Protein AF-A0A7C5XVY5-F1 (afdb_monomer_lite)

Sequence (97 aa):
MDHRYQLEKALWTSDDFEVMGWHDSRVWAMVADEENFEFAMDLDYIFEWVDPEPGETHFKFWVAPVTMVFENAYDISIKIESAQGGIEVANLQREEL

pLDDT: mean 91.8, std 7.31, range [49.78, 97.94]

Radius of gyration: 15.85 Å; chains: 1; bounding box: 34×28×46 Å

Structure (mmCIF, N/CA/C/O backbone):
data_AF-A0A7C5XVY5-F1
#
_entry.id   AF-A0A7C5XVY5-F1
#
loop_
_atom_site.group_PDB
_atom_site.id
_atom_site.type_symbol
_atom_site.label_atom_id
_atom_site.label_alt_id
_atom_site.label_comp_id
_atom_site.label_asym_id
_atom_site.label_entity_id
_atom_site.label_seq_id
_atom_site.pdbx_PDB_ins_code
_atom_site.Cartn_x
_atom_site.Cartn_y
_atom_site.Cartn_z
_atom_site.occupancy
_atom_site.B_iso_or_equiv
_atom_site.auth_seq_id
_atom_site.auth_comp_id
_atom_site.auth_asym_id
_atom_site.auth_atom_id
_atom_site.pdbx_PDB_model_num
ATOM 1 N N . MET A 1 1 ? -17.894 -11.981 18.801 1.00 49.78 1 MET A N 1
ATOM 2 C CA . MET A 1 1 ? -18.091 -12.883 17.641 1.00 49.78 1 MET A CA 1
ATOM 3 C C . MET A 1 1 ? -16.719 -13.093 17.026 1.00 49.78 1 MET A C 1
ATOM 5 O O . MET A 1 1 ? -15.951 -12.143 17.045 1.00 49.78 1 MET A O 1
ATOM 9 N N . ASP A 1 2 ? -16.380 -14.295 16.561 1.00 63.22 2 ASP A N 1
ATOM 10 C CA . ASP A 1 2 ? -15.112 -14.539 15.854 1.00 63.22 2 ASP A CA 1
ATOM 11 C C . ASP A 1 2 ? -15.208 -13.886 14.469 1.00 63.22 2 ASP A C 1
ATOM 13 O O . ASP A 1 2 ? -15.683 -14.488 13.506 1.00 63.22 2 ASP A O 1
ATOM 17 N N . HIS A 1 3 ? -14.916 -12.588 14.420 1.00 74.44 3 HIS A N 1
ATOM 18 C CA . HIS A 1 3 ? -14.875 -11.834 13.183 1.00 74.44 3 HIS A CA 1
ATOM 19 C C . HIS A 1 3 ? -13.569 -12.226 12.499 1.00 74.44 3 HIS A C 1
ATOM 21 O O . HIS A 1 3 ? -12.492 -11.975 13.027 1.00 74.44 3 HIS A O 1
ATOM 27 N N . ARG A 1 4 ? -13.672 -12.947 11.384 1.00 85.12 4 ARG A N 1
ATOM 28 C CA . ARG A 1 4 ? -12.529 -13.358 10.571 1.00 85.12 4 ARG A CA 1
ATOM 29 C C . ARG A 1 4 ? -12.677 -12.686 9.223 1.00 85.12 4 ARG A C 1
ATOM 31 O O . ARG A 1 4 ? -13.659 -12.953 8.531 1.00 85.12 4 ARG A O 1
ATOM 38 N N . TYR A 1 5 ? -11.710 -11.849 8.873 1.00 88.81 5 TYR A N 1
ATOM 39 C CA . TYR A 1 5 ? -11.646 -11.271 7.541 1.00 88.81 5 TYR A CA 1
ATOM 40 C C . TYR A 1 5 ? -11.452 -12.378 6.501 1.00 88.81 5 TYR A C 1
ATOM 42 O O . TYR A 1 5 ? -10.640 -13.290 6.696 1.00 88.81 5 TYR A O 1
ATOM 50 N N . GLN A 1 6 ? -12.223 -12.328 5.417 1.00 91.62 6 GLN A N 1
ATOM 51 C CA . GLN A 1 6 ? -12.043 -13.221 4.278 1.00 91.62 6 GLN A CA 1
ATOM 52 C C . GLN A 1 6 ? -11.441 -12.432 3.133 1.00 91.62 6 GLN A C 1
ATOM 54 O O . GLN A 1 6 ? -12.083 -11.537 2.599 1.00 91.62 6 GLN A O 1
ATOM 59 N N . LEU A 1 7 ? -10.223 -12.807 2.752 1.00 90.31 7 LEU A N 1
ATOM 60 C CA . LEU A 1 7 ? -9.542 -12.194 1.626 1.00 90.31 7 LEU A CA 1
ATOM 61 C C . LEU A 1 7 ? -10.322 -12.467 0.336 1.00 90.31 7 LEU A C 1
ATOM 63 O O . LEU A 1 7 ? -10.531 -13.623 -0.034 1.00 90.31 7 LEU A O 1
ATOM 67 N N . GLU A 1 8 ? -10.722 -11.409 -0.359 1.00 90.19 8 GLU A N 1
ATOM 68 C CA . GLU A 1 8 ? -11.471 -11.504 -1.610 1.00 90.19 8 GLU A CA 1
ATOM 69 C C . GLU A 1 8 ? -10.573 -12.021 -2.735 1.00 90.19 8 GLU A C 1
ATOM 71 O O . GLU A 1 8 ? -11.003 -12.824 -3.566 1.00 90.19 8 GLU A O 1
ATOM 76 N N . LYS A 1 9 ? -9.309 -11.574 -2.750 1.00 92.12 9 LYS A N 1
ATOM 77 C CA . LYS A 1 9 ? -8.277 -12.020 -3.691 1.00 92.12 9 LYS A CA 1
ATOM 78 C C . LYS A 1 9 ? -6.861 -11.742 -3.202 1.00 92.12 9 LYS A C 1
ATOM 80 O O . LYS A 1 9 ? -6.616 -10.810 -2.443 1.00 92.12 9 LYS A O 1
ATOM 85 N N . ALA A 1 10 ? -5.927 -12.549 -3.700 1.00 92.94 10 ALA A N 1
ATOM 86 C CA . ALA A 1 10 ? -4.502 -12.446 -3.391 1.00 92.94 10 ALA A CA 1
ATOM 87 C C . ALA A 1 10 ? -3.729 -11.489 -4.314 1.00 92.94 10 ALA A C 1
ATOM 89 O O . ALA A 1 10 ? -2.629 -11.079 -3.965 1.00 92.94 10 ALA A O 1
ATOM 90 N N . LEU A 1 11 ? -4.286 -11.149 -5.482 1.00 95.50 11 LEU A N 1
ATOM 91 C CA . LEU A 1 11 ? -3.677 -10.241 -6.450 1.00 95.50 11 LEU A CA 1
ATOM 92 C C . LEU A 1 11 ? -4.682 -9.150 -6.811 1.00 95.50 11 LEU A C 1
ATOM 94 O O . LEU A 1 11 ? -5.774 -9.446 -7.295 1.00 95.50 11 LEU A O 1
ATOM 98 N N . TRP A 1 12 ? 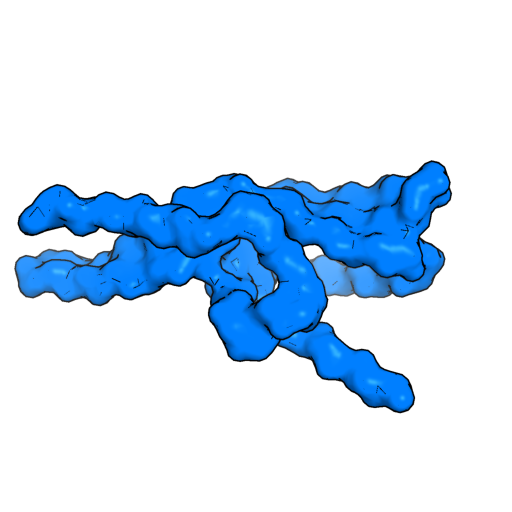-4.289 -7.907 -6.569 1.00 95.12 12 TRP A N 1
ATOM 99 C CA . TRP A 1 12 ? -5.017 -6.704 -6.954 1.00 95.12 12 TRP A CA 1
ATOM 100 C C . TRP A 1 12 ? -4.249 -6.011 -8.076 1.00 95.12 12 TRP A C 1
ATOM 102 O O . TRP A 1 12 ? -3.020 -6.026 -8.079 1.00 95.12 12 TRP A O 1
ATOM 112 N N . THR A 1 13 ? -4.968 -5.442 -9.038 1.00 95.31 13 THR A N 1
ATOM 113 C CA . THR A 1 13 ? -4.374 -4.822 -10.232 1.00 95.31 13 THR A CA 1
ATOM 114 C C . THR A 1 13 ? -4.840 -3.378 -10.383 1.00 95.31 13 THR A C 1
ATOM 116 O O . THR A 1 13 ? -5.686 -2.902 -9.626 1.00 95.31 13 THR A O 1
ATOM 119 N N . SER A 1 14 ? -4.320 -2.669 -11.383 1.00 92.94 14 SER A N 1
ATOM 120 C CA . SER A 1 14 ? -4.743 -1.301 -11.707 1.00 92.94 14 SER A CA 1
ATOM 121 C C . SER A 1 14 ? -6.233 -1.174 -12.057 1.00 92.94 14 SER A C 1
ATOM 123 O O . SER A 1 14 ? -6.794 -0.089 -11.885 1.00 92.94 14 SER A O 1
ATOM 125 N N . ASP A 1 15 ? -6.891 -2.261 -12.474 1.00 94.81 15 ASP A N 1
ATOM 126 C CA . ASP A 1 15 ? -8.342 -2.306 -12.709 1.00 94.81 15 ASP A CA 1
ATOM 127 C C . ASP A 1 15 ? -9.152 -2.126 -11.415 1.00 94.81 15 ASP A C 1
ATOM 129 O O . ASP A 1 15 ? -10.314 -1.724 -11.444 1.00 94.81 15 ASP A O 1
ATOM 133 N N . ASP A 1 16 ? -8.533 -2.392 -10.264 1.00 94.12 16 ASP A N 1
ATOM 134 C CA . ASP A 1 16 ? -9.172 -2.337 -8.952 1.00 94.12 16 ASP A CA 1
ATOM 135 C C . ASP A 1 16 ? -8.908 -1.034 -8.199 1.00 94.12 16 ASP A C 1
ATOM 137 O O . ASP A 1 16 ? -9.393 -0.853 -7.084 1.00 94.12 16 ASP A O 1
ATOM 141 N N . PHE A 1 17 ? -8.131 -0.128 -8.792 1.00 92.38 17 PHE A N 1
ATOM 142 C CA . PHE A 1 17 ? -7.574 1.040 -8.116 1.00 92.38 17 PHE A CA 1
ATOM 143 C C . PHE A 1 17 ? -8.620 1.872 -7.358 1.00 92.38 17 PHE A C 1
ATOM 145 O O . PHE A 1 17 ? -8.362 2.310 -6.241 1.00 92.38 17 PHE A O 1
ATOM 152 N N . GLU A 1 18 ? -9.816 2.030 -7.932 1.00 91.44 18 GLU A N 1
ATOM 153 C CA . GLU A 1 18 ? -10.910 2.839 -7.370 1.00 91.44 18 GLU A CA 1
ATOM 154 C C . GLU A 1 18 ? -11.504 2.279 -6.069 1.00 91.44 18 GLU A C 1
ATOM 156 O O . GLU A 1 18 ? -12.159 3.007 -5.324 1.00 91.44 18 GLU A O 1
ATOM 161 N N . VAL A 1 19 ? -11.319 0.983 -5.798 1.00 91.06 19 VAL A N 1
ATOM 162 C CA . VAL A 1 19 ? -11.845 0.322 -4.592 1.00 91.06 19 VAL A CA 1
ATOM 163 C C . VAL A 1 19 ? -10.753 -0.023 -3.581 1.00 91.06 19 VAL A C 1
ATOM 165 O O . VAL A 1 19 ? -11.067 -0.482 -2.484 1.00 91.06 19 VAL A O 1
ATOM 168 N N . MET A 1 20 ? -9.480 0.184 -3.927 1.00 90.88 20 MET A N 1
ATOM 169 C CA . MET A 1 20 ? -8.360 -0.074 -3.026 1.00 90.88 20 MET A CA 1
ATOM 170 C C . MET A 1 20 ? -8.182 1.070 -2.022 1.00 90.88 20 MET A C 1
ATOM 172 O O . MET A 1 20 ? -8.219 2.250 -2.369 1.00 90.88 20 MET A O 1
ATOM 176 N N . GLY A 1 21 ? -7.977 0.713 -0.755 1.00 87.50 21 GLY A N 1
ATOM 177 C CA . GLY A 1 21 ? -7.760 1.638 0.351 1.00 87.50 21 GLY A CA 1
ATOM 178 C C . GLY A 1 21 ? -6.277 1.751 0.679 1.00 87.50 21 GLY A C 1
ATOM 179 O O . GLY A 1 21 ? -5.723 0.897 1.357 1.00 87.50 21 GLY A O 1
ATOM 180 N N . TRP A 1 22 ? -5.624 2.809 0.205 1.00 91.06 22 TRP A N 1
ATOM 181 C CA . TRP A 1 22 ? -4.175 2.974 0.381 1.00 91.06 22 TRP A CA 1
ATOM 182 C C . TRP A 1 22 ? -3.783 3.683 1.680 1.00 91.06 22 TRP A C 1
ATOM 184 O O . TRP A 1 22 ? -2.684 3.470 2.184 1.00 91.06 22 TRP A O 1
ATOM 194 N N . HIS A 1 23 ? -4.680 4.517 2.210 1.00 93.00 23 HIS A N 1
ATOM 195 C CA . HIS A 1 23 ? -4.433 5.386 3.360 1.00 93.00 23 HIS A CA 1
ATOM 196 C C . HIS A 1 23 ? -3.925 4.600 4.585 1.00 93.00 23 HIS A C 1
ATOM 198 O O . HIS A 1 23 ? -4.412 3.507 4.866 1.00 93.00 23 HIS A O 1
ATOM 204 N N . ASP A 1 24 ? -2.953 5.164 5.303 1.00 93.75 24 ASP A N 1
ATOM 205 C CA . ASP A 1 24 ? -2.294 4.609 6.499 1.00 93.75 24 ASP A CA 1
ATOM 206 C C . ASP A 1 24 ? -1.503 3.305 6.291 1.00 93.75 24 ASP A C 1
ATOM 208 O O . ASP A 1 24 ? -0.946 2.760 7.247 1.00 93.75 24 ASP A O 1
ATOM 212 N N . SER A 1 25 ? -1.377 2.810 5.053 1.00 95.81 25 SER A N 1
ATOM 213 C CA . SER A 1 25 ? -0.551 1.629 4.782 1.00 95.81 25 SER A CA 1
ATOM 214 C C . SER A 1 25 ? 0.916 1.938 5.076 1.00 95.81 25 SER A C 1
ATOM 216 O O . SER A 1 25 ? 1.504 2.857 4.494 1.00 95.81 25 SER A O 1
ATOM 218 N N . ARG A 1 26 ? 1.522 1.170 5.986 1.00 95.56 26 ARG A N 1
ATOM 219 C CA . ARG A 1 26 ? 2.911 1.380 6.402 1.00 95.56 26 ARG A CA 1
ATOM 220 C C . ARG A 1 26 ? 3.856 0.857 5.332 1.00 95.56 26 ARG A C 1
ATOM 222 O O . ARG A 1 26 ? 3.747 -0.302 4.959 1.00 95.56 26 ARG A O 1
ATOM 229 N N . VAL A 1 27 ? 4.824 1.670 4.913 1.00 95.81 27 VAL A N 1
ATOM 230 C CA . VAL A 1 27 ? 5.862 1.266 3.955 1.00 95.81 27 VAL A CA 1
ATOM 231 C C . VAL A 1 27 ? 7.125 0.841 4.702 1.00 95.81 27 VAL A C 1
ATOM 233 O O . VAL A 1 27 ? 7.627 1.569 5.564 1.00 95.81 27 VAL A O 1
ATOM 236 N N . TRP A 1 28 ? 7.648 -0.332 4.351 1.00 95.88 28 TRP A N 1
ATOM 237 C CA . TRP A 1 28 ? 8.840 -0.930 4.955 1.00 95.88 28 TRP A CA 1
ATOM 238 C C . TRP A 1 28 ? 10.056 -0.896 4.035 1.00 95.88 28 TRP A C 1
ATOM 240 O O . TRP A 1 28 ? 11.174 -0.679 4.506 1.00 95.88 28 TRP A O 1
ATOM 250 N N . ALA A 1 29 ? 9.847 -1.072 2.731 1.00 95.75 29 ALA A N 1
ATOM 251 C CA . ALA A 1 29 ? 10.911 -1.057 1.740 1.00 95.75 29 ALA A CA 1
ATOM 252 C C . ALA A 1 29 ? 10.445 -0.446 0.419 1.00 95.75 29 ALA A C 1
ATOM 254 O O . ALA A 1 29 ? 9.268 -0.492 0.072 1.00 95.75 29 ALA A O 1
ATOM 255 N N . MET A 1 30 ? 11.408 0.102 -0.316 1.00 95.69 30 MET A N 1
ATOM 256 C CA . MET A 1 30 ? 11.275 0.554 -1.696 1.00 95.69 30 MET A CA 1
ATOM 257 C C . MET A 1 30 ? 12.452 -0.032 -2.470 1.00 95.69 30 MET A C 1
ATOM 259 O O . MET A 1 30 ? 13.599 0.111 -2.038 1.00 95.69 30 MET A O 1
ATOM 263 N N . VAL A 1 31 ? 12.180 -0.708 -3.581 1.00 96.12 31 VAL A N 1
ATOM 264 C CA . VAL A 1 31 ? 13.183 -1.415 -4.380 1.00 96.12 31 VAL A CA 1
ATOM 265 C C . VAL A 1 31 ? 12.974 -1.064 -5.846 1.00 96.12 31 VAL A C 1
ATOM 267 O O . VAL A 1 31 ? 11.871 -1.203 -6.364 1.00 96.12 31 VAL A O 1
ATOM 270 N N . ALA A 1 32 ? 14.035 -0.609 -6.508 1.00 95.88 32 ALA A N 1
ATOM 271 C CA . ALA A 1 32 ? 14.068 -0.485 -7.960 1.00 95.88 32 ALA A CA 1
ATOM 272 C C . ALA A 1 32 ? 14.728 -1.738 -8.545 1.00 95.88 32 ALA A C 1
ATOM 274 O O . ALA A 1 32 ? 15.850 -2.076 -8.163 1.00 95.88 32 ALA A O 1
ATOM 275 N N . ASP A 1 33 ? 14.026 -2.406 -9.451 1.00 95.19 33 ASP A N 1
ATOM 276 C CA . ASP A 1 33 ? 14.515 -3.539 -10.226 1.00 95.19 33 ASP A CA 1
ATOM 277 C C . ASP A 1 33 ? 14.764 -3.075 -11.666 1.00 95.19 33 ASP A C 1
ATOM 279 O O . ASP A 1 33 ? 13.846 -2.938 -12.478 1.00 95.19 33 ASP A O 1
ATOM 283 N N . GLU A 1 34 ? 16.030 -2.788 -11.969 1.00 93.44 34 GLU A N 1
ATOM 284 C CA . GLU A 1 34 ? 16.444 -2.316 -13.292 1.00 93.44 34 GLU A CA 1
ATOM 285 C C . GLU A 1 34 ? 16.397 -3.407 -14.368 1.00 93.44 34 GLU A C 1
ATOM 287 O O . GLU A 1 34 ? 16.310 -3.082 -15.551 1.00 93.44 34 GLU A O 1
ATOM 292 N N . GLU A 1 35 ? 16.454 -4.687 -13.985 1.00 94.31 35 GLU A N 1
ATOM 293 C CA . GLU A 1 35 ? 16.434 -5.793 -14.944 1.00 94.31 35 GLU A CA 1
ATOM 294 C C . GLU A 1 35 ? 15.019 -6.001 -15.494 1.00 94.31 35 GLU A C 1
ATOM 296 O O . GLU A 1 35 ? 14.851 -6.234 -16.694 1.00 94.31 35 GLU A O 1
ATOM 301 N N . ASN A 1 36 ? 14.007 -5.866 -14.630 1.00 95.69 36 ASN A N 1
ATOM 302 C CA . ASN A 1 36 ? 12.597 -6.041 -14.987 1.00 95.69 36 ASN A CA 1
ATOM 303 C C . ASN A 1 36 ? 11.856 -4.724 -15.276 1.00 95.69 36 ASN A C 1
ATOM 305 O O . ASN A 1 36 ? 10.711 -4.758 -15.719 1.00 95.69 36 ASN A O 1
ATOM 309 N N . PHE A 1 37 ? 12.505 -3.568 -15.087 1.00 95.94 37 PHE A N 1
ATOM 310 C CA . PHE A 1 37 ? 11.869 -2.244 -15.130 1.00 95.94 37 PHE A CA 1
ATOM 311 C C . PHE A 1 37 ? 10.682 -2.149 -14.164 1.00 95.94 37 PHE A C 1
ATOM 313 O O . PHE A 1 37 ? 9.588 -1.721 -14.537 1.00 95.94 37 PHE A O 1
ATOM 320 N N . GLU A 1 38 ? 10.897 -2.564 -12.919 1.00 97.31 38 GLU A N 1
ATOM 321 C CA . GLU A 1 38 ? 9.881 -2.537 -11.872 1.00 97.31 38 GLU A CA 1
ATOM 322 C C . GLU A 1 38 ? 10.301 -1.634 -10.713 1.00 97.31 38 GLU A C 1
ATOM 324 O O . GLU A 1 38 ? 11.475 -1.528 -10.348 1.00 97.31 38 GLU A O 1
ATOM 329 N N . PHE A 1 39 ? 9.312 -1.006 -10.085 1.00 97.50 39 PHE A N 1
ATOM 330 C CA . PHE A 1 39 ? 9.482 -0.374 -8.784 1.00 97.50 39 PHE A CA 1
ATOM 331 C C . PHE A 1 39 ? 8.540 -1.031 -7.788 1.00 97.50 39 PHE A C 1
ATOM 333 O O . PHE A 1 39 ? 7.323 -0.972 -7.945 1.00 97.50 39 PHE A O 1
ATOM 340 N N . ALA A 1 40 ? 9.102 -1.663 -6.764 1.00 97.56 40 ALA A N 1
ATOM 341 C CA . ALA A 1 40 ? 8.350 -2.394 -5.763 1.00 97.56 40 ALA A CA 1
ATOM 342 C C . ALA A 1 40 ? 8.384 -1.679 -4.410 1.00 97.56 40 ALA A C 1
ATOM 344 O O . ALA A 1 40 ? 9.416 -1.158 -3.982 1.00 97.56 40 ALA A O 1
ATOM 345 N N . MET A 1 41 ? 7.257 -1.704 -3.706 1.00 97.12 41 MET A N 1
ATOM 346 C CA . MET A 1 41 ? 7.148 -1.273 -2.318 1.00 97.12 41 MET A CA 1
ATOM 347 C C . MET A 1 41 ? 6.598 -2.409 -1.466 1.00 97.12 41 MET A C 1
ATOM 349 O O . MET A 1 41 ? 5.575 -3.002 -1.806 1.00 97.12 41 MET A O 1
ATOM 353 N N . ASP A 1 42 ? 7.268 -2.686 -0.351 1.00 97.94 42 ASP A N 1
ATOM 354 C CA . ASP A 1 42 ? 6.765 -3.601 0.673 1.00 97.94 42 ASP A CA 1
ATOM 355 C C . ASP A 1 42 ? 5.962 -2.801 1.694 1.00 97.94 42 ASP A C 1
ATOM 357 O O . ASP A 1 42 ? 6.462 -1.800 2.230 1.00 97.94 42 ASP A O 1
ATOM 361 N N . LEU A 1 43 ? 4.718 -3.208 1.933 1.00 97.25 43 LEU A N 1
ATOM 362 C CA . LEU A 1 43 ? 3.805 -2.482 2.801 1.00 97.25 43 LEU A CA 1
ATOM 363 C C . LEU A 1 43 ? 2.849 -3.389 3.571 1.00 97.25 43 LEU A C 1
ATOM 365 O O . LEU A 1 43 ? 2.451 -4.456 3.115 1.00 97.25 43 LEU A O 1
ATOM 369 N N . ASP A 1 44 ? 2.434 -2.907 4.733 1.00 97.00 44 ASP A N 1
ATOM 370 C CA . ASP A 1 44 ? 1.327 -3.473 5.495 1.00 97.00 44 ASP A CA 1
ATOM 371 C C . ASP A 1 44 ? 0.022 -2.847 4.993 1.00 97.00 44 ASP A C 1
ATOM 373 O O . ASP A 1 44 ? -0.319 -1.721 5.363 1.00 97.00 44 ASP A O 1
ATOM 377 N N . TYR A 1 45 ? -0.688 -3.560 4.114 1.00 95.94 45 TYR A N 1
ATOM 378 C CA . TYR A 1 45 ? -1.937 -3.075 3.527 1.00 95.94 45 TYR A CA 1
ATOM 379 C C . TYR A 1 45 ? -3.100 -3.285 4.487 1.00 95.94 45 TYR A C 1
ATOM 381 O O . TYR A 1 45 ? -3.275 -4.378 5.035 1.00 95.94 45 TYR A O 1
ATOM 389 N N . ILE A 1 46 ? -3.908 -2.242 4.668 1.00 95.19 46 ILE A N 1
ATOM 390 C CA . ILE A 1 46 ? -5.093 -2.273 5.521 1.00 95.19 46 ILE A CA 1
ATOM 391 C C . ILE A 1 46 ? -6.301 -2.680 4.676 1.00 95.19 46 ILE A C 1
ATOM 393 O O . ILE A 1 46 ? -6.767 -1.934 3.822 1.00 95.19 46 ILE A O 1
ATOM 397 N N . PHE A 1 47 ? -6.833 -3.865 4.952 1.00 92.56 47 PHE A N 1
ATOM 398 C CA . PHE A 1 47 ? -8.005 -4.411 4.273 1.00 92.56 47 PHE A CA 1
ATOM 399 C C . PHE A 1 47 ? -9.318 -3.860 4.829 1.00 92.56 47 PHE A C 1
ATOM 401 O O . PHE A 1 47 ? -10.256 -3.598 4.083 1.00 92.56 47 PHE A O 1
ATOM 408 N N . GLU A 1 48 ? -9.389 -3.674 6.147 1.00 91.62 48 GLU A N 1
ATOM 409 C CA . GLU A 1 48 ? -10.596 -3.197 6.816 1.00 91.62 48 GLU A CA 1
ATOM 410 C C . GLU A 1 48 ? -10.255 -2.499 8.135 1.00 91.62 48 GLU A C 1
ATOM 412 O O . GLU A 1 48 ? -9.356 -2.911 8.876 1.00 91.62 48 GLU A O 1
ATOM 417 N N . TRP A 1 49 ? -11.018 -1.444 8.422 1.00 92.88 49 TRP A N 1
ATOM 418 C CA . TRP A 1 49 ? -11.020 -0.733 9.693 1.00 92.88 49 TRP A CA 1
ATOM 419 C C . TRP A 1 49 ? -12.138 -1.290 10.564 1.00 92.88 49 TRP A C 1
ATOM 421 O O . TRP A 1 49 ? -13.297 -1.317 10.158 1.00 92.88 49 TRP A O 1
ATOM 431 N N . VAL A 1 50 ? -11.793 -1.698 11.777 1.00 93.00 50 VAL A N 1
ATOM 432 C CA . VAL A 1 50 ? -12.745 -2.203 12.761 1.00 93.00 50 VAL A CA 1
ATOM 433 C C . VAL A 1 50 ? -12.952 -1.126 13.817 1.00 93.00 50 VAL A C 1
ATOM 435 O O . VAL A 1 50 ? -12.008 -0.743 14.522 1.00 93.00 50 VAL A O 1
ATOM 438 N N . ASP A 1 51 ? -14.190 -0.640 13.912 1.00 93.00 51 ASP A N 1
ATOM 439 C CA . ASP A 1 51 ? -14.599 0.340 14.916 1.00 93.00 51 ASP A CA 1
ATOM 440 C C . ASP A 1 51 ? -14.306 -0.161 16.344 1.00 93.00 51 ASP A C 1
ATOM 442 O O . ASP A 1 51 ? -14.470 -1.354 16.632 1.00 93.00 51 ASP A O 1
ATOM 446 N N . PRO A 1 52 ? -13.905 0.734 17.266 1.00 95.00 52 PRO A N 1
ATOM 447 C CA . PRO A 1 52 ? -13.723 0.378 18.667 1.00 95.00 52 PRO A CA 1
ATOM 448 C C . PRO A 1 52 ? -15.036 -0.105 19.298 1.00 95.00 52 PRO A C 1
ATOM 450 O O . PRO A 1 52 ? -16.087 0.527 19.160 1.00 95.00 52 PRO A O 1
ATOM 453 N N . GLU A 1 53 ? -14.974 -1.198 20.060 1.00 93.50 53 GLU A N 1
ATOM 454 C CA . GLU A 1 53 ? -16.108 -1.637 20.880 1.00 93.50 53 GLU A CA 1
ATOM 455 C C . GLU A 1 53 ? -16.344 -0.673 22.067 1.00 93.50 53 GLU A C 1
ATOM 457 O O . GLU A 1 53 ? -15.456 0.106 22.432 1.00 93.50 53 GLU A O 1
ATOM 462 N N . PRO A 1 54 ? -17.523 -0.694 22.726 1.00 95.00 54 PRO A N 1
ATOM 463 C CA . PRO A 1 54 ? -17.778 0.154 23.888 1.00 95.00 54 PRO A CA 1
ATOM 464 C C . PRO A 1 54 ? -16.698 0.017 24.975 1.00 95.00 54 PRO A C 1
ATOM 466 O O . PRO A 1 54 ? -16.541 -1.039 25.585 1.00 95.00 54 PRO A O 1
ATOM 469 N N . GLY A 1 55 ? -15.989 1.115 25.250 1.00 94.88 55 GLY A N 1
ATOM 470 C CA . GLY A 1 55 ? -14.885 1.166 26.216 1.00 94.88 55 GLY A CA 1
ATOM 471 C C . GLY A 1 55 ? -13.487 1.097 25.592 1.00 94.88 55 GLY A C 1
ATOM 472 O O . GLY A 1 55 ? -12.507 1.339 26.295 1.00 94.88 55 GLY A O 1
ATOM 473 N N . GLU A 1 56 ? -13.380 0.831 24.291 1.00 95.94 56 GLU A N 1
ATOM 474 C CA . GLU A 1 56 ? -12.137 0.936 23.527 1.00 95.94 56 GLU A CA 1
ATOM 475 C C . GLU A 1 56 ? -11.970 2.351 22.949 1.00 95.94 56 GLU A C 1
ATOM 477 O O . GLU A 1 56 ? -12.944 3.043 22.656 1.00 95.94 56 GLU A O 1
ATOM 482 N N . THR A 1 57 ? -10.721 2.806 22.804 1.00 95.50 57 THR A N 1
ATOM 483 C CA . THR A 1 57 ? -10.401 4.163 22.310 1.00 95.50 57 THR A CA 1
ATOM 484 C C . THR A 1 57 ? -9.655 4.175 20.980 1.00 95.50 57 THR A C 1
ATOM 486 O O . THR A 1 57 ? -9.344 5.248 20.472 1.00 95.50 57 THR A O 1
ATOM 489 N N . HIS A 1 58 ? -9.320 3.005 20.437 1.00 94.00 58 HIS A N 1
ATOM 490 C CA . HIS A 1 58 ? -8.501 2.868 19.238 1.00 94.00 58 HIS A CA 1
ATOM 491 C C . HIS A 1 58 ? -9.186 1.937 18.244 1.00 94.00 58 HIS A C 1
ATOM 493 O O . HIS A 1 58 ? -9.746 0.916 18.645 1.00 94.00 58 HIS A O 1
ATOM 499 N N . PHE A 1 59 ? -9.083 2.277 16.962 1.00 93.62 59 PHE A N 1
ATOM 500 C CA . PHE A 1 59 ? -9.434 1.375 15.872 1.00 93.62 59 PHE A CA 1
ATOM 501 C C . PHE A 1 59 ? -8.521 0.150 15.874 1.00 93.62 59 PHE A C 1
ATOM 503 O O . PHE A 1 59 ? -7.367 0.204 16.314 1.00 93.62 59 PHE A O 1
ATOM 510 N N . LYS A 1 60 ? -9.049 -0.953 15.354 1.00 93.50 60 LYS A N 1
ATOM 511 C CA . LYS A 1 60 ? -8.266 -2.135 14.992 1.00 93.50 60 LYS A CA 1
ATOM 512 C C . LYS A 1 60 ? -8.305 -2.285 13.480 1.00 93.50 60 LYS A C 1
ATOM 514 O O . LYS A 1 60 ? -9.211 -1.777 12.828 1.00 93.50 60 LYS A O 1
ATOM 519 N N . PHE A 1 61 ? -7.332 -2.995 12.934 1.00 93.81 61 PHE A N 1
ATOM 520 C CA . PHE A 1 61 ? -7.168 -3.109 11.492 1.00 93.81 61 PHE A CA 1
ATOM 521 C C . PHE A 1 61 ? -6.953 -4.563 11.102 1.00 93.81 61 PHE A C 1
ATOM 523 O O . PHE A 1 61 ? -6.213 -5.287 11.777 1.00 93.81 61 PHE A O 1
ATOM 530 N N . TRP A 1 62 ? -7.567 -4.971 9.996 1.00 94.38 62 TRP A N 1
ATOM 531 C CA . TRP A 1 62 ? -7.158 -6.170 9.277 1.00 94.38 62 TRP A CA 1
ATOM 532 C C . TRP A 1 62 ? -6.031 -5.803 8.335 1.00 94.38 62 TRP A C 1
ATOM 534 O O . TRP A 1 62 ? -6.211 -4.984 7.439 1.00 94.38 62 TRP A O 1
ATOM 544 N N . VAL A 1 63 ? -4.864 -6.392 8.569 1.00 94.88 63 VAL A N 1
ATOM 545 C CA . VAL A 1 63 ? -3.626 -6.029 7.884 1.00 94.88 63 VAL A CA 1
ATOM 546 C C . VAL A 1 63 ? -2.923 -7.290 7.412 1.00 94.88 63 VAL A C 1
ATOM 548 O O . VAL A 1 63 ? -2.922 -8.299 8.123 1.00 94.88 63 VAL A O 1
ATOM 551 N N . ALA A 1 64 ? -2.309 -7.232 6.234 1.00 94.94 64 ALA A N 1
ATOM 552 C CA . ALA A 1 64 ? -1.361 -8.246 5.785 1.00 94.94 64 ALA A CA 1
ATOM 553 C C . ALA A 1 64 ? -0.196 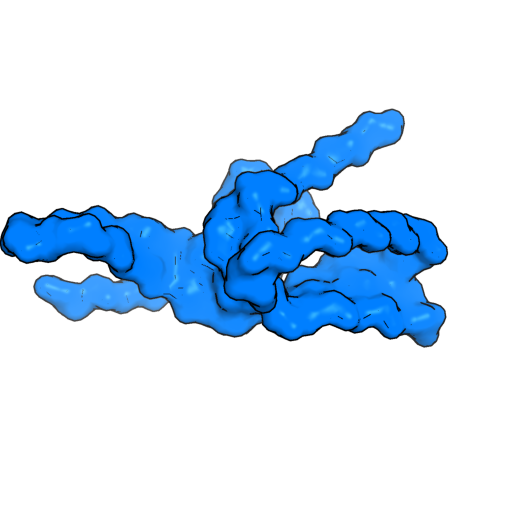-7.592 5.025 1.00 94.94 64 ALA A C 1
ATOM 555 O O . ALA A 1 64 ? -0.400 -6.554 4.389 1.00 94.94 64 ALA A O 1
ATOM 556 N N . PRO A 1 65 ? 1.001 -8.206 5.055 1.00 96.62 65 PRO A N 1
ATOM 557 C CA . PRO A 1 65 ? 2.114 -7.758 4.234 1.00 96.62 65 PRO A CA 1
ATOM 558 C C . PRO A 1 65 ? 1.791 -7.995 2.757 1.00 96.62 65 PRO A C 1
ATOM 560 O O . PRO A 1 65 ? 1.352 -9.085 2.375 1.00 96.62 65 PRO A O 1
ATOM 563 N N . VAL A 1 66 ? 2.020 -6.983 1.928 1.00 96.50 66 VAL A N 1
ATOM 564 C CA . VAL A 1 66 ? 1.857 -7.051 0.476 1.00 96.50 66 VAL A CA 1
ATOM 565 C C . VAL A 1 66 ? 3.012 -6.342 -0.219 1.00 96.50 66 VAL A C 1
ATOM 567 O O . VAL A 1 66 ? 3.605 -5.402 0.304 1.00 96.50 66 VAL A O 1
ATOM 570 N N . THR A 1 67 ? 3.277 -6.754 -1.454 1.00 97.31 67 THR A N 1
ATOM 571 C CA . THR A 1 67 ? 4.186 -6.042 -2.349 1.00 97.31 67 THR A CA 1
ATOM 572 C C . THR A 1 67 ? 3.366 -5.324 -3.413 1.00 97.31 67 THR A C 1
ATOM 574 O O . THR A 1 67 ? 2.658 -5.964 -4.188 1.00 97.31 67 THR A O 1
ATOM 577 N N . MET A 1 68 ? 3.451 -3.996 -3.451 1.00 95.94 68 MET A N 1
ATOM 578 C CA . MET A 1 68 ? 2.944 -3.187 -4.558 1.00 95.94 68 MET A CA 1
ATOM 579 C C . MET A 1 68 ? 4.036 -3.074 -5.611 1.00 95.94 68 MET A C 1
ATOM 581 O O . MET A 1 68 ? 5.145 -2.664 -5.284 1.00 95.94 68 MET A O 1
ATOM 585 N N . VAL A 1 69 ? 3.718 -3.401 -6.860 1.00 97.06 69 VAL A N 1
ATOM 586 C CA . VAL A 1 69 ? 4.666 -3.351 -7.977 1.00 97.06 69 VAL A CA 1
ATOM 587 C C . VAL A 1 69 ? 4.144 -2.383 -9.030 1.00 97.06 69 VAL A C 1
ATOM 589 O O . VAL A 1 69 ? 3.015 -2.513 -9.498 1.00 97.06 69 VAL A O 1
ATOM 592 N N . PHE A 1 70 ? 4.970 -1.408 -9.397 1.00 95.75 70 PHE A N 1
ATOM 593 C CA . PHE A 1 70 ? 4.781 -0.582 -10.581 1.00 95.75 70 PHE A CA 1
ATOM 594 C C . PHE A 1 70 ? 5.564 -1.216 -11.729 1.00 95.75 70 PHE A C 1
ATOM 596 O O . PHE A 1 70 ? 6.796 -1.219 -11.715 1.00 95.75 70 PHE A O 1
ATOM 603 N N . GLU A 1 71 ? 4.845 -1.756 -12.708 1.00 95.50 71 GLU A N 1
ATOM 604 C CA . GLU A 1 71 ? 5.424 -2.347 -13.915 1.00 95.50 71 GLU A CA 1
ATOM 605 C C . GLU A 1 71 ? 5.839 -1.259 -14.918 1.00 95.50 71 GLU A C 1
ATOM 607 O O . GLU A 1 71 ? 5.184 -0.222 -15.036 1.00 95.50 71 GLU A O 1
ATOM 612 N N . ASN A 1 72 ? 6.895 -1.517 -15.694 1.00 94.94 72 ASN A N 1
ATOM 613 C CA . ASN A 1 72 ? 7.469 -0.572 -16.664 1.00 94.94 72 ASN A CA 1
ATOM 614 C C . ASN A 1 72 ? 7.879 0.779 -16.041 1.00 94.94 72 ASN A C 1
ATOM 616 O O . ASN A 1 72 ? 7.801 1.828 -16.686 1.00 94.94 72 ASN A O 1
ATOM 620 N N . ALA A 1 73 ? 8.328 0.763 -14.788 1.00 94.19 73 ALA A N 1
ATOM 621 C CA . ALA A 1 73 ? 8.804 1.928 -14.062 1.00 94.19 73 ALA A CA 1
ATOM 622 C C . ALA A 1 73 ? 10.289 2.181 -14.372 1.00 94.19 73 ALA A C 1
ATOM 624 O O . ALA A 1 73 ? 11.178 1.567 -13.788 1.00 94.19 73 ALA A O 1
ATOM 625 N N . TYR A 1 74 ? 10.563 3.099 -15.303 1.00 90.12 74 TYR A N 1
ATOM 62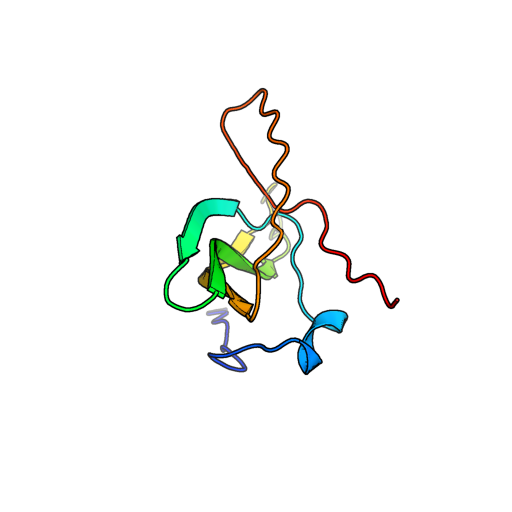6 C CA . TYR A 1 74 ? 11.931 3.480 -15.695 1.00 90.12 74 TYR A CA 1
ATOM 627 C C . TYR A 1 74 ? 12.305 4.926 -15.335 1.00 90.12 74 TYR A C 1
ATOM 629 O O . TYR A 1 74 ? 13.478 5.289 -15.405 1.00 90.12 74 TYR A O 1
ATOM 637 N N . ASP A 1 75 ? 11.330 5.754 -14.958 1.00 91.88 75 ASP A N 1
ATOM 638 C CA . ASP A 1 75 ? 11.536 7.131 -14.504 1.00 91.88 75 ASP A CA 1
ATOM 639 C C . ASP A 1 75 ? 10.857 7.309 -13.144 1.00 91.88 75 ASP A C 1
ATOM 641 O O . ASP A 1 75 ? 9.633 7.398 -13.043 1.00 91.88 75 ASP A O 1
ATOM 645 N N . ILE A 1 76 ? 11.663 7.259 -12.083 1.00 91.75 76 ILE A N 1
ATOM 646 C CA . ILE A 1 76 ? 11.191 7.204 -10.700 1.00 91.75 76 ILE A CA 1
ATOM 647 C C . ILE A 1 76 ? 11.746 8.416 -9.953 1.00 91.75 76 ILE A C 1
ATOM 649 O O . ILE A 1 76 ? 12.960 8.581 -9.813 1.00 91.75 76 ILE A O 1
ATOM 653 N N . SER A 1 77 ? 10.849 9.248 -9.423 1.00 93.94 77 SER A N 1
ATOM 654 C CA . SER A 1 77 ? 11.200 10.387 -8.576 1.00 93.94 77 SER A CA 1
ATOM 655 C C . SER A 1 77 ? 10.719 10.150 -7.152 1.00 93.94 77 SER A C 1
ATOM 657 O O . SER A 1 77 ? 9.524 10.008 -6.905 1.00 93.94 77 SER A O 1
ATOM 659 N N . ILE A 1 78 ? 11.655 10.117 -6.202 1.00 92.19 78 ILE A N 1
ATOM 660 C CA . ILE A 1 78 ? 11.358 9.889 -4.786 1.00 92.19 78 ILE A CA 1
ATOM 661 C C . ILE A 1 78 ? 11.832 11.096 -3.989 1.00 92.19 78 ILE A C 1
ATOM 663 O O . ILE A 1 78 ? 13.014 11.442 -3.988 1.00 92.19 78 ILE A O 1
AT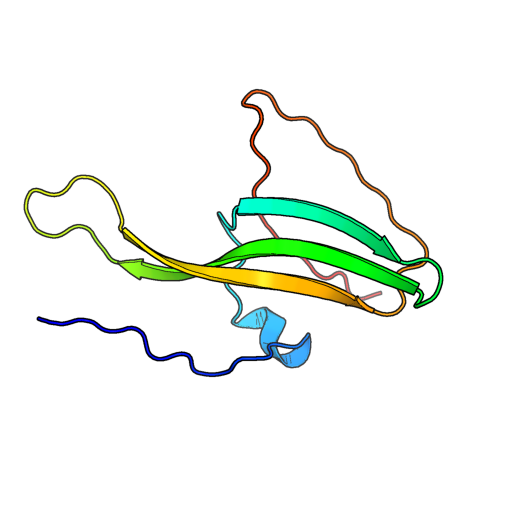OM 667 N N . LYS A 1 79 ? 10.902 11.710 -3.258 1.00 92.44 79 LYS A N 1
ATOM 668 C CA . LYS A 1 79 ? 11.193 12.758 -2.284 1.00 92.44 79 LYS A CA 1
ATOM 669 C C . LYS A 1 79 ? 10.692 12.310 -0.914 1.00 92.44 79 LYS A C 1
ATOM 671 O O . LYS A 1 79 ? 9.488 12.219 -0.705 1.00 92.44 79 LYS A O 1
ATOM 676 N N . ILE A 1 80 ? 11.614 12.050 0.015 1.00 88.06 80 ILE A N 1
ATOM 677 C CA . ILE A 1 80 ? 11.289 11.584 1.370 1.00 88.06 80 ILE A CA 1
ATOM 678 C C . ILE A 1 80 ? 11.719 12.629 2.396 1.00 88.06 80 ILE A C 1
ATOM 680 O O . ILE A 1 80 ? 12.886 13.011 2.470 1.00 88.06 80 ILE A O 1
ATOM 684 N N . GLU A 1 81 ? 10.767 13.039 3.228 1.00 86.94 81 GLU A N 1
ATOM 685 C CA . GLU A 1 81 ? 10.983 13.833 4.433 1.00 86.94 81 GLU A CA 1
ATOM 686 C C . GLU A 1 81 ? 10.211 13.143 5.569 1.00 86.94 81 GLU A C 1
ATOM 688 O O . GLU A 1 81 ? 8.996 12.992 5.480 1.00 86.94 81 GLU A O 1
ATOM 693 N N . SER A 1 82 ? 10.890 12.685 6.627 1.00 82.88 82 SER A N 1
ATOM 694 C CA . SER A 1 82 ? 10.230 12.044 7.776 1.00 82.88 82 SER A CA 1
ATOM 695 C C . SER A 1 82 ? 10.730 12.640 9.085 1.00 82.88 82 SER A C 1
ATOM 697 O O . SER A 1 82 ? 11.923 12.613 9.381 1.00 82.88 82 SER A O 1
ATOM 699 N N . ALA A 1 83 ? 9.806 13.175 9.882 1.00 78.00 83 ALA A N 1
ATOM 700 C CA . ALA A 1 83 ? 10.109 13.730 11.201 1.00 78.00 83 ALA A CA 1
ATOM 701 C C . ALA A 1 83 ? 10.086 12.666 12.314 1.00 78.00 83 ALA A C 1
ATOM 703 O O . ALA A 1 83 ? 10.637 12.883 13.389 1.00 78.00 83 ALA A O 1
ATOM 704 N N . GLN A 1 84 ? 9.423 11.533 12.069 1.00 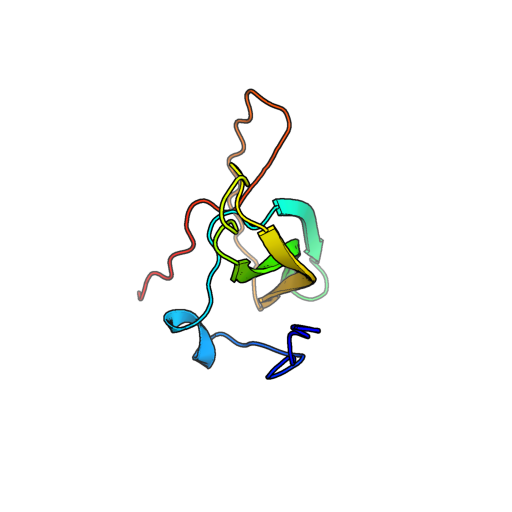84.50 84 GLN A N 1
ATOM 705 C CA . GLN A 1 84 ? 9.105 10.515 13.080 1.00 84.50 84 GLN A CA 1
ATOM 706 C C . GLN A 1 84 ? 9.668 9.131 12.714 1.00 84.50 84 GLN A C 1
ATOM 708 O O . GLN A 1 84 ? 9.426 8.155 13.417 1.00 84.50 84 GLN A O 1
ATOM 713 N N . GLY A 1 85 ? 10.429 9.038 11.616 1.00 85.31 85 GLY A N 1
ATOM 714 C CA . GLY A 1 85 ? 11.101 7.817 11.163 1.00 85.31 85 GLY A CA 1
ATOM 715 C C . GLY A 1 85 ? 10.190 6.788 10.485 1.00 85.31 85 GLY A C 1
ATOM 716 O O . GLY A 1 85 ? 10.685 5.763 10.028 1.00 85.31 85 GLY A O 1
ATOM 717 N N . GLY A 1 86 ? 8.880 7.042 10.412 1.00 90.62 86 GLY A N 1
ATOM 718 C CA . GLY A 1 86 ? 7.925 6.247 9.640 1.00 90.62 86 GLY A CA 1
ATOM 719 C C . GLY A 1 86 ? 7.700 6.802 8.235 1.00 90.62 86 GLY A C 1
ATOM 720 O O . GLY A 1 86 ? 7.922 7.992 7.989 1.00 90.62 86 GLY A O 1
ATOM 721 N N . ILE A 1 87 ? 7.254 5.924 7.338 1.00 93.19 87 ILE A N 1
ATOM 722 C CA . ILE A 1 87 ? 6.730 6.251 6.011 1.00 93.19 87 ILE A CA 1
ATOM 723 C C . ILE A 1 87 ? 5.405 5.505 5.873 1.00 93.19 87 ILE A C 1
ATOM 725 O O . ILE A 1 87 ? 5.344 4.301 6.121 1.00 93.19 87 ILE A O 1
ATOM 729 N N . GLU A 1 88 ? 4.357 6.220 5.494 1.00 93.62 88 GLU A N 1
ATOM 730 C CA . GLU A 1 88 ? 3.023 5.673 5.268 1.00 93.62 88 GLU A CA 1
ATOM 731 C C . GLU A 1 88 ? 2.421 6.295 4.014 1.00 93.62 88 GLU A C 1
ATOM 733 O O . GLU A 1 88 ? 2.823 7.382 3.581 1.00 93.62 88 GLU A O 1
ATOM 738 N N . VAL A 1 89 ? 1.463 5.597 3.418 1.00 93.88 89 VAL A N 1
ATOM 739 C CA . VAL A 1 89 ? 0.733 6.120 2.271 1.00 93.88 89 VAL A CA 1
ATOM 740 C C . VAL A 1 89 ? -0.379 7.033 2.778 1.00 93.88 89 VAL A C 1
ATOM 742 O O . VAL A 1 89 ? -1.388 6.569 3.292 1.00 93.88 89 VAL A O 1
ATOM 745 N N . ALA A 1 90 ? -0.211 8.345 2.616 1.00 92.12 90 ALA A N 1
ATOM 746 C CA . ALA A 1 90 ? -1.283 9.304 2.897 1.00 92.12 90 ALA A CA 1
ATOM 747 C C . ALA A 1 90 ? -2.321 9.341 1.765 1.00 92.12 90 ALA A C 1
ATOM 749 O O . ALA A 1 90 ? -3.508 9.540 1.988 1.00 92.12 90 ALA A O 1
ATOM 750 N N . ASN A 1 91 ? -1.870 9.189 0.522 1.00 91.25 91 ASN A N 1
ATOM 751 C CA . ASN A 1 91 ? -2.720 9.217 -0.657 1.00 91.25 91 ASN A CA 1
ATOM 752 C C . ASN A 1 91 ? -1.966 8.593 -1.833 1.00 91.25 91 ASN A C 1
ATOM 754 O O . ASN A 1 91 ? -0.755 8.785 -1.954 1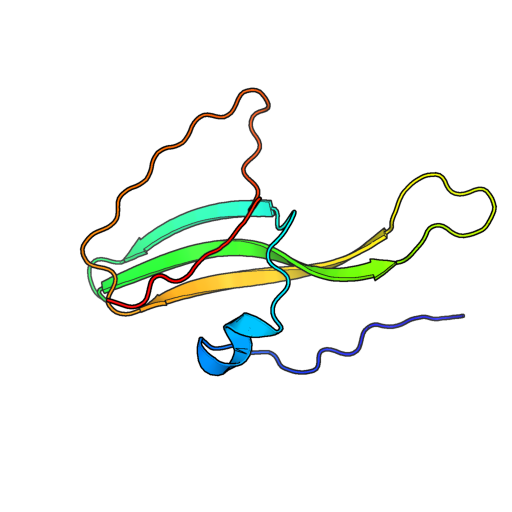.00 91.25 91 ASN A O 1
ATOM 758 N N . LEU A 1 92 ? -2.686 7.899 -2.709 1.00 92.38 92 LEU A N 1
ATOM 759 C CA . LEU A 1 92 ? -2.161 7.393 -3.971 1.00 92.38 92 LEU A CA 1
ATOM 760 C C . LEU A 1 92 ? -3.084 7.870 -5.087 1.00 92.38 92 LEU A C 1
ATOM 762 O O . LEU A 1 92 ? -4.292 7.655 -5.038 1.00 92.38 92 LEU A O 1
ATOM 766 N N . GLN A 1 93 ? -2.512 8.544 -6.079 1.00 91.25 93 GLN A N 1
ATOM 767 C CA . GLN A 1 93 ? -3.247 9.114 -7.202 1.00 91.25 93 GLN A CA 1
ATOM 768 C C . GLN A 1 93 ? -2.655 8.613 -8.510 1.00 91.25 93 GLN A C 1
ATOM 770 O O . GLN A 1 93 ? -1.442 8.444 -8.628 1.00 91.25 93 GLN A O 1
ATOM 775 N N . ARG A 1 94 ? -3.530 8.406 -9.493 1.00 90.31 94 ARG A N 1
ATOM 776 C CA . ARG A 1 94 ? -3.170 8.158 -10.885 1.00 90.31 94 ARG A CA 1
ATOM 777 C C . ARG A 1 94 ? -3.517 9.405 -11.685 1.00 90.31 94 ARG A C 1
ATOM 779 O O . ARG A 1 94 ? -4.647 9.883 -11.612 1.00 90.31 94 ARG A O 1
ATOM 786 N N . GLU A 1 95 ? -2.560 9.905 -12.449 1.00 88.62 95 GLU A N 1
ATOM 787 C CA . GLU A 1 95 ? -2.804 10.946 -13.441 1.00 88.62 95 GLU A CA 1
ATOM 788 C C . GLU A 1 95 ? -3.023 10.271 -14.797 1.00 88.62 95 GLU A C 1
ATOM 790 O O . GLU A 1 95 ? -2.236 9.417 -15.207 1.00 88.62 95 GLU A O 1
ATOM 795 N N . GLU A 1 96 ? -4.115 10.614 -15.478 1.00 80.31 96 GLU A N 1
ATOM 796 C CA . GLU A 1 96 ? -4.273 10.281 -16.893 1.00 80.31 96 GLU A CA 1
ATOM 797 C C . GLU A 1 96 ? -3.594 11.379 -17.720 1.00 80.31 96 GLU A C 1
ATOM 799 O O . GLU A 1 96 ? -3.815 12.568 -17.472 1.00 80.31 96 GLU A O 1
ATOM 804 N N . LEU A 1 97 ? -2.737 10.971 -18.661 1.00 62.00 97 LEU A N 1
ATOM 805 C CA . LEU A 1 97 ? -2.049 11.859 -19.606 1.00 62.00 97 LEU A CA 1
ATOM 806 C C . LEU A 1 97 ? -2.963 12.298 -20.755 1.00 62.00 97 LEU A C 1
ATOM 808 O O . LEU A 1 97 ? -3.732 11.447 -21.260 1.00 62.00 97 LEU A O 1
#

Secondary structure (DSSP, 8-state):
-------S-S---GGGGGG---TTEEEEEEEEETTTTEEEEEEEEEEEEEPPPTT--S-EEEEEEEEEEEET--S-------SSS--EES-------

Foldseek 3Di:
DPDDDDDPDDDDDPVCVVVADQAFWWWDDWDQDPVQQKIKTKTWGFPDWADDDVPDDDIDTDTDIDIDMDGNNPDDDDDDDDPPPTDGDRDDDDDDD